Protein AF-A0A833L0D2-F1 (afdb_monomer)

pLDDT: mean 79.95, std 12.18, range [38.41, 93.5]

Foldseek 3Di:
DVVVVVVVVVVVVVVVVVVVVVVVVVVVVVVVVVVVVVVVVVVVVVVVVVVVVVVVVVVVVVVVCCCPPVVDDDDPDDDDPDPDPPPDD

Radius of gyration: 32.79 Å; Cα contacts (8 Å, |Δi|>4): 5; chains: 1; bounding box: 67×13×86 Å

Organism: NCBI:txid2575572

Secondary structure (DSSP, 8-state):
-HHHHHHHHHHHHHHHHHHHHHHHHHHHHHHHHHHHHHHHHHHHHHHHHHHHHHHHHHHHHHHHHHHHHH-PPPPS-------------

Solvent-accessible surface area (backbone atoms only — not comparable to full-atom values): 5273 Å² total; per-residue (Å²): 113,73,72,59,54,50,54,52,49,52,51,52,52,50,52,52,52,51,51,49,53,54,54,51,52,52,54,51,52,53,51,50,51,53,49,50,52,52,50,53,51,52,52,53,50,50,51,52,50,51,50,50,50,52,50,52,53,49,50,53,51,51,48,55,45,37,41,74,76,66,67,51,77,84,71,96,73,83,87,78,84,76,80,76,79,77,85,77,134

Mean predicted aligned error: 14.44 Å

Structure (mmCIF, N/CA/C/O backbone):
data_AF-A0A833L0D2-F1
#
_entry.id   AF-A0A833L0D2-F1
#
loop_
_atom_site.group_PDB
_atom_site.id
_atom_site.type_symbol
_atom_site.label_atom_id
_atom_site.label_alt_id
_atom_site.label_comp_id
_atom_site.label_asym_id
_atom_site.label_entity_id
_atom_site.label_seq_id
_atom_site.pdbx_PDB_ins_code
_atom_site.Cartn_x
_atom_site.Cartn_y
_atom_site.Cartn_z
_atom_site.occupancy
_atom_site.B_iso_or_equiv
_atom_site.auth_seq_id
_atom_site.auth_comp_id
_atom_site.auth_asym_id
_atom_site.auth_atom_id
_atom_site.pdbx_PDB_model_num
ATOM 1 N N . MET A 1 1 ? 32.607 4.531 -47.468 1.00 58.44 1 MET A N 1
ATOM 2 C CA . MET A 1 1 ? 32.832 4.979 -46.071 1.00 58.44 1 MET A CA 1
ATOM 3 C C . MET A 1 1 ? 31.615 5.677 -45.451 1.00 58.44 1 MET A C 1
ATOM 5 O O . MET A 1 1 ? 31.153 5.201 -44.426 1.00 58.44 1 MET A O 1
ATOM 9 N N . LYS A 1 2 ? 31.012 6.707 -46.076 1.00 61.75 2 LYS A N 1
ATOM 10 C CA . LYS A 1 2 ? 29.831 7.425 -45.526 1.00 61.75 2 LYS A CA 1
ATOM 11 C C . LYS A 1 2 ? 28.603 6.545 -45.199 1.00 61.75 2 LYS A C 1
ATOM 13 O O . LYS A 1 2 ? 27.947 6.777 -44.194 1.00 61.75 2 LYS A O 1
ATOM 18 N N . LYS A 1 3 ? 28.321 5.505 -46.000 1.00 67.56 3 LYS A N 1
ATOM 19 C CA . LYS A 1 3 ? 27.192 4.575 -45.766 1.00 67.56 3 LYS A CA 1
ATOM 20 C C . LYS A 1 3 ? 27.351 3.733 -44.487 1.00 67.56 3 LYS A C 1
ATOM 22 O O . LYS A 1 3 ? 26.376 3.504 -43.786 1.00 67.56 3 LYS A O 1
ATOM 27 N N . TYR A 1 4 ? 28.580 3.336 -44.149 1.00 76.88 4 TYR A N 1
ATOM 28 C CA . TYR A 1 4 ? 28.864 2.568 -42.930 1.00 76.88 4 TYR A CA 1
ATO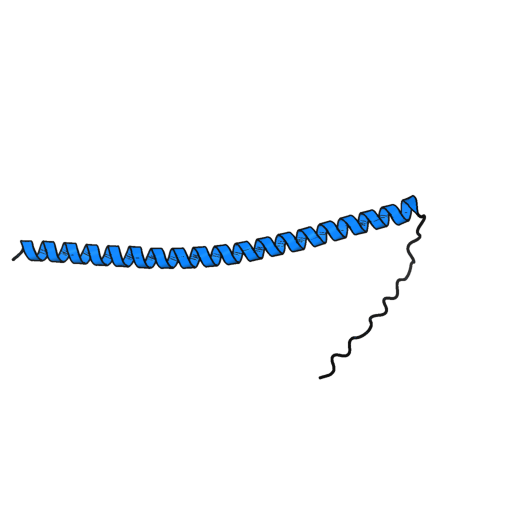M 29 C C . TYR A 1 4 ? 28.795 3.442 -41.672 1.00 76.88 4 TYR A C 1
ATOM 31 O O . TYR A 1 4 ? 28.300 2.989 -40.645 1.00 76.88 4 TYR A O 1
ATOM 39 N N . ALA A 1 5 ? 29.201 4.713 -41.775 1.00 79.69 5 ALA A N 1
ATOM 40 C CA . ALA A 1 5 ? 29.047 5.687 -40.693 1.00 79.69 5 ALA A CA 1
ATOM 41 C C . ALA A 1 5 ? 27.567 5.930 -40.343 1.00 79.69 5 ALA A C 1
ATOM 43 O O . ALA A 1 5 ? 27.221 6.045 -39.172 1.00 79.69 5 ALA A O 1
ATOM 44 N N . TRP A 1 6 ? 26.685 5.933 -41.348 1.00 85.62 6 TRP A N 1
ATOM 45 C CA . TRP A 1 6 ? 25.241 6.052 -41.140 1.00 85.62 6 TRP A CA 1
ATOM 46 C C . TRP A 1 6 ? 24.647 4.842 -40.407 1.00 85.62 6 TRP A C 1
ATOM 48 O O . TRP A 1 6 ? 23.896 5.010 -39.449 1.00 85.62 6 TRP A O 1
ATOM 58 N N . CYS A 1 7 ? 25.021 3.620 -40.803 1.00 84.69 7 CYS A N 1
ATOM 59 C CA . CYS A 1 7 ? 24.611 2.411 -40.081 1.00 84.69 7 CYS A CA 1
ATOM 60 C C . CYS A 1 7 ? 25.101 2.419 -38.628 1.00 84.69 7 CYS A C 1
ATOM 62 O O . CYS A 1 7 ? 24.338 2.079 -37.730 1.00 84.69 7 CYS A O 1
ATOM 64 N N . PHE A 1 8 ? 26.341 2.849 -38.387 1.00 87.56 8 PHE A N 1
ATOM 65 C CA . PHE A 1 8 ? 26.893 2.926 -37.035 1.00 87.56 8 PHE A CA 1
ATOM 66 C C . PHE A 1 8 ? 26.139 3.941 -36.163 1.00 87.56 8 PHE A C 1
ATOM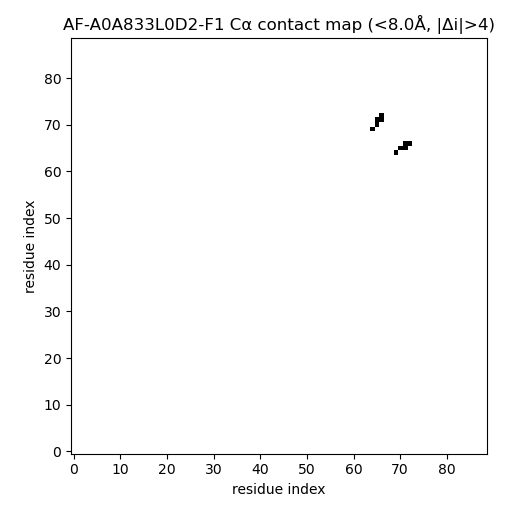 68 O O . PHE A 1 8 ? 25.809 3.652 -35.016 1.00 87.56 8 PHE A O 1
ATOM 75 N N . PHE A 1 9 ? 25.792 5.101 -36.729 1.00 89.88 9 PHE A N 1
ATOM 76 C CA . PHE A 1 9 ? 24.980 6.109 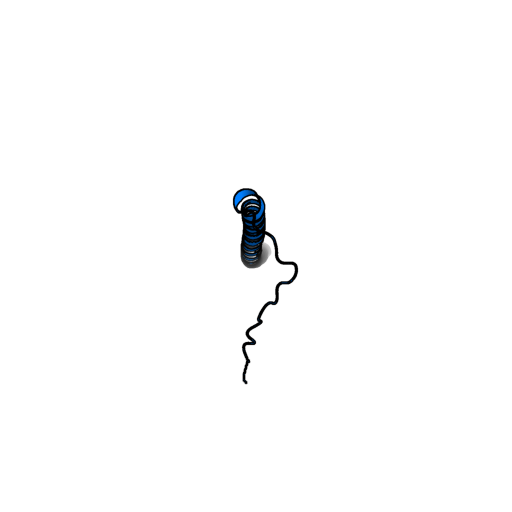-36.050 1.00 89.88 9 PHE A CA 1
ATOM 77 C C . PHE A 1 9 ? 23.587 5.576 -35.678 1.00 89.88 9 PHE A C 1
ATOM 79 O O . PHE A 1 9 ? 23.135 5.759 -34.550 1.00 89.88 9 PHE A O 1
ATOM 86 N N . LEU A 1 10 ? 22.936 4.848 -36.590 1.00 90.12 10 LEU A N 1
ATOM 87 C CA . LEU A 1 10 ? 21.637 4.212 -36.347 1.00 90.12 10 LEU A CA 1
ATOM 88 C C . LEU A 1 10 ? 21.680 3.208 -35.190 1.00 90.12 10 LEU A C 1
ATOM 90 O O . LEU A 1 10 ? 20.797 3.224 -34.336 1.00 90.12 10 LEU A O 1
ATOM 94 N N . VAL A 1 11 ? 22.720 2.371 -35.128 1.00 91.75 11 VAL A N 1
ATOM 95 C CA . VAL A 1 11 ? 22.907 1.405 -34.031 1.00 91.75 11 VAL A CA 1
ATOM 96 C C . VAL A 1 11 ? 23.118 2.119 -32.696 1.00 91.75 11 VAL A C 1
ATOM 98 O O . VAL A 1 11 ? 22.567 1.700 -31.680 1.00 91.75 11 VAL A O 1
ATOM 101 N N . LEU A 1 12 ? 23.862 3.226 -32.697 1.00 92.56 12 LEU A N 1
ATOM 102 C CA . LEU A 1 12 ? 24.135 4.003 -31.491 1.00 92.56 12 LEU A CA 1
ATOM 103 C C . LEU A 1 12 ? 22.864 4.663 -30.935 1.00 92.56 12 LEU A C 1
ATOM 105 O O . LEU A 1 12 ? 22.611 4.605 -29.732 1.00 92.56 12 LEU A O 1
ATOM 109 N N . VAL A 1 13 ? 22.015 5.211 -31.810 1.00 91.69 13 VAL A N 1
ATOM 110 C CA . VAL A 1 13 ? 20.695 5.736 -31.424 1.00 91.69 13 VAL A CA 1
ATOM 111 C C . VAL A 1 13 ? 19.803 4.620 -30.876 1.00 91.69 13 VAL A C 1
ATOM 113 O O . VAL A 1 13 ? 19.165 4.802 -29.839 1.00 91.69 13 VAL A O 1
ATOM 116 N N . LEU A 1 14 ? 19.795 3.445 -31.515 1.00 93.44 14 LEU A N 1
ATOM 117 C CA . LEU A 1 14 ? 19.013 2.298 -31.048 1.00 93.44 14 LEU A CA 1
ATOM 118 C C . LEU A 1 14 ? 19.444 1.842 -29.646 1.00 93.44 14 LEU A C 1
ATOM 120 O O . LEU A 1 14 ? 18.596 1.553 -28.802 1.00 93.44 14 LEU A O 1
ATOM 124 N N . ALA A 1 15 ? 20.753 1.815 -29.385 1.00 91.94 15 ALA A N 1
ATOM 125 C CA . ALA A 1 15 ? 21.305 1.442 -28.087 1.00 91.94 15 ALA A CA 1
ATOM 126 C C . ALA A 1 15 ? 20.897 2.431 -26.983 1.00 91.94 15 ALA A C 1
ATOM 128 O O . ALA A 1 15 ? 20.499 2.008 -25.897 1.00 91.94 15 ALA A O 1
ATOM 129 N N . LEU A 1 16 ? 20.926 3.738 -27.268 1.00 91.44 16 LEU A N 1
ATOM 130 C CA . LEU A 1 16 ? 20.479 4.770 -26.327 1.00 91.44 16 LEU A CA 1
ATOM 131 C C . LEU A 1 16 ? 18.983 4.654 -26.016 1.00 91.44 16 LEU A C 1
ATOM 133 O O . LEU A 1 16 ? 18.589 4.715 -24.851 1.00 91.44 16 LEU A O 1
ATOM 137 N N . VAL A 1 17 ? 18.151 4.431 -27.037 1.00 93.50 17 VAL A N 1
ATOM 138 C CA . VAL A 1 17 ? 16.705 4.224 -26.859 1.00 93.50 17 VAL A CA 1
ATOM 139 C C . VAL A 1 17 ? 16.436 2.969 -26.029 1.00 93.50 17 VAL A C 1
ATOM 141 O O . VAL A 1 17 ? 15.633 3.006 -25.096 1.00 93.50 17 VAL A O 1
ATOM 144 N N . HIS A 1 18 ? 17.143 1.874 -26.309 1.00 92.62 18 HIS A N 1
ATOM 145 C CA . HIS A 1 18 ? 17.018 0.642 -25.536 1.00 92.62 18 HIS A CA 1
ATOM 146 C C . HIS A 1 18 ? 17.392 0.860 -24.062 1.00 92.62 18 HIS A C 1
ATOM 148 O O . HIS A 1 18 ? 16.667 0.428 -23.165 1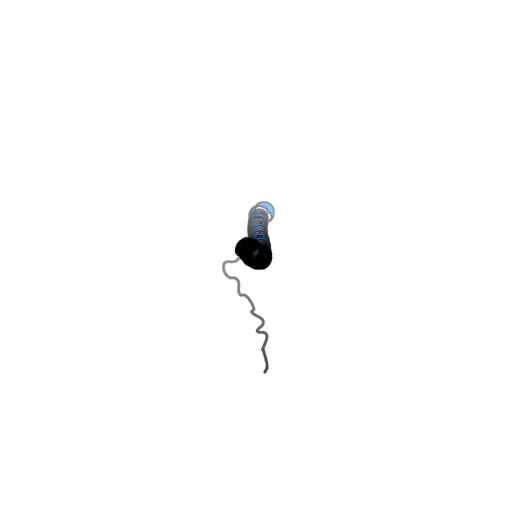.00 92.62 18 HIS A O 1
ATOM 154 N N . LEU A 1 19 ? 18.496 1.563 -23.791 1.00 91.31 19 LEU A N 1
ATOM 155 C CA . LEU A 1 19 ? 18.926 1.883 -22.429 1.00 91.31 19 LEU A CA 1
ATOM 156 C C . LEU A 1 19 ? 17.877 2.728 -21.689 1.00 91.31 19 LEU A C 1
ATOM 158 O O . LEU A 1 19 ? 17.562 2.452 -20.528 1.00 91.31 19 LEU A O 1
ATOM 162 N N . PHE A 1 20 ? 17.306 3.724 -22.370 1.00 91.88 20 PHE A N 1
ATOM 163 C CA . PHE A 1 20 ? 16.263 4.581 -21.815 1.00 91.88 20 PHE A CA 1
ATOM 164 C C . PHE A 1 20 ? 15.019 3.772 -21.428 1.00 91.88 20 PHE A C 1
ATOM 166 O O . PHE A 1 20 ? 14.573 3.843 -20.284 1.00 91.88 20 PHE A O 1
ATOM 173 N N . ILE A 1 21 ? 14.517 2.925 -22.333 1.00 89.19 21 ILE A N 1
ATOM 174 C CA . ILE A 1 21 ? 13.335 2.083 -22.090 1.00 89.19 21 ILE A CA 1
ATOM 175 C C . ILE A 1 21 ? 13.561 1.141 -20.902 1.00 89.19 21 ILE A C 1
ATOM 177 O O . ILE A 1 21 ? 12.701 1.034 -20.024 1.00 89.19 21 ILE A O 1
ATOM 181 N N . VAL A 1 22 ? 14.720 0.477 -20.838 1.00 88.12 22 VAL A N 1
ATOM 182 C CA . VAL A 1 22 ? 15.042 -0.442 -19.736 1.00 88.12 22 VAL A CA 1
ATOM 183 C C . VAL A 1 22 ? 15.062 0.304 -18.406 1.00 88.12 22 VAL A C 1
ATOM 185 O O . VAL A 1 22 ? 14.409 -0.129 -17.454 1.00 88.12 22 VAL A O 1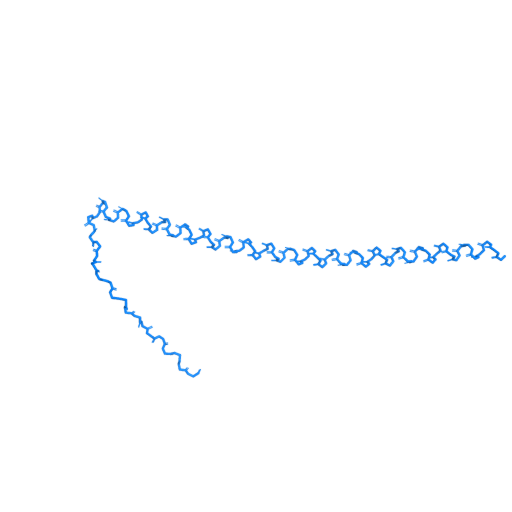
ATOM 188 N N . THR A 1 23 ? 15.737 1.451 -18.357 1.00 87.50 23 THR A N 1
ATOM 189 C CA . THR A 1 23 ? 15.862 2.264 -17.140 1.00 87.50 23 THR A CA 1
ATOM 190 C C . THR A 1 23 ? 14.499 2.771 -16.665 1.00 87.50 23 THR A C 1
ATOM 192 O O . THR A 1 23 ? 14.160 2.631 -15.487 1.00 87.50 23 THR A O 1
ATOM 195 N N . SER A 1 24 ? 13.660 3.271 -17.578 1.00 85.44 24 SER A N 1
ATOM 196 C CA . SER A 1 24 ? 12.289 3.682 -17.258 1.00 85.44 24 SER A CA 1
ATOM 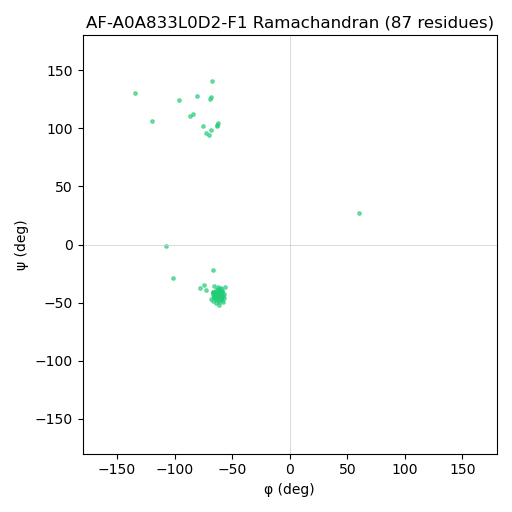197 C C . SER A 1 24 ? 11.439 2.514 -16.759 1.00 85.44 24 SER A C 1
ATOM 199 O O . SER A 1 24 ? 10.701 2.671 -15.786 1.00 85.44 24 SER A O 1
ATOM 201 N N . SER A 1 25 ? 11.564 1.328 -17.367 1.00 83.44 25 SER A N 1
ATOM 202 C CA . SER A 1 25 ? 10.814 0.138 -16.945 1.00 83.44 25 SER A CA 1
ATOM 203 C C . SER A 1 25 ? 11.154 -0.281 -15.511 1.00 83.44 25 SER A C 1
ATOM 205 O O . SER A 1 25 ? 10.269 -0.669 -14.747 1.00 83.44 25 SER A O 1
ATOM 207 N N . VAL A 1 26 ? 12.426 -0.163 -15.122 1.00 83.50 26 VAL A N 1
ATOM 208 C CA . VAL A 1 26 ? 12.893 -0.473 -13.769 1.00 83.50 26 VAL A CA 1
ATOM 209 C C . VAL A 1 26 ? 12.337 0.551 -12.782 1.00 83.50 26 VAL A C 1
ATOM 211 O O . VAL A 1 26 ? 11.743 0.160 -11.777 1.00 83.50 26 VAL A O 1
ATOM 214 N N . GLY A 1 27 ? 12.421 1.848 -13.097 1.00 83.00 27 GLY A N 1
ATOM 215 C CA . GLY A 1 27 ? 11.832 2.909 -12.272 1.00 83.00 27 GLY A CA 1
ATOM 216 C C . GLY A 1 27 ? 10.322 2.737 -12.063 1.00 83.00 27 GLY A C 1
ATOM 217 O O . GLY A 1 27 ? 9.827 2.848 -10.941 1.00 83.00 27 GLY A O 1
ATOM 218 N N . LEU A 1 28 ? 9.591 2.375 -13.121 1.00 79.81 28 LEU A N 1
ATOM 219 C CA . LEU A 1 28 ? 8.157 2.072 -13.061 1.00 79.81 28 LEU A CA 1
ATOM 220 C C . LEU A 1 28 ? 7.849 0.885 -12.139 1.00 79.81 28 LEU A C 1
ATOM 222 O O . LEU A 1 28 ? 6.914 0.965 -11.343 1.00 79.81 28 LEU A O 1
ATOM 226 N N . LYS A 1 29 ? 8.649 -0.188 -12.184 1.00 83.69 29 LYS A N 1
ATOM 227 C CA . LYS A 1 29 ? 8.488 -1.348 -11.288 1.00 83.69 29 LYS A CA 1
ATOM 228 C C . LYS A 1 29 ? 8.698 -0.975 -9.821 1.00 83.69 29 LYS A C 1
ATOM 230 O O . LYS A 1 29 ? 7.888 -1.367 -8.979 1.00 83.69 29 LYS A O 1
ATOM 235 N N . TYR A 1 30 ? 9.735 -0.194 -9.511 1.00 84.38 30 TYR A N 1
ATOM 236 C CA . TYR A 1 30 ? 9.977 0.280 -8.144 1.00 84.38 30 TYR A CA 1
ATOM 237 C C . TYR A 1 30 ? 8.848 1.184 -7.647 1.00 84.38 30 TYR A C 1
ATOM 239 O O . TYR A 1 30 ? 8.353 0.994 -6.535 1.00 84.38 30 TYR A O 1
ATOM 247 N N . ASN A 1 31 ? 8.382 2.114 -8.483 1.00 83.75 31 ASN A N 1
ATOM 248 C CA . ASN A 1 31 ? 7.267 2.993 -8.139 1.00 83.75 31 ASN A CA 1
ATOM 249 C C . ASN A 1 31 ? 5.974 2.208 -7.904 1.00 83.75 31 ASN A C 1
ATOM 251 O O . ASN A 1 31 ? 5.290 2.459 -6.914 1.00 83.75 31 ASN A O 1
ATOM 255 N N . ALA A 1 32 ? 5.673 1.217 -8.745 1.00 82.12 32 ALA A N 1
ATOM 256 C CA . ALA A 1 32 ? 4.512 0.349 -8.573 1.00 82.12 32 ALA A CA 1
ATOM 257 C C . ALA A 1 32 ? 4.586 -0.467 -7.272 1.00 82.12 32 ALA A C 1
ATOM 259 O O . ALA A 1 32 ? 3.596 -0.561 -6.544 1.00 82.12 32 ALA A O 1
ATOM 260 N N . ALA A 1 33 ? 5.758 -1.015 -6.934 1.00 85.75 33 ALA A N 1
ATOM 261 C CA . ALA A 1 33 ? 5.960 -1.740 -5.682 1.00 85.75 33 ALA A CA 1
ATOM 262 C C . ALA A 1 33 ? 5.784 -0.825 -4.457 1.00 85.75 33 ALA A C 1
ATOM 264 O O . ALA A 1 33 ? 5.064 -1.176 -3.521 1.00 85.75 33 ALA A O 1
ATOM 265 N N . SER A 1 34 ? 6.371 0.375 -4.487 1.00 88.75 34 SER A N 1
ATOM 266 C CA . SER A 1 34 ? 6.201 1.389 -3.436 1.00 88.75 34 SER A CA 1
ATOM 267 C C . SER A 1 34 ? 4.728 1.774 -3.265 1.00 88.75 34 SER A C 1
ATOM 269 O O . SER A 1 34 ? 4.223 1.836 -2.140 1.00 88.75 34 SER A O 1
ATOM 271 N N . LEU A 1 35 ? 4.012 1.959 -4.377 1.00 88.81 35 LEU A N 1
ATOM 272 C CA . LEU A 1 35 ? 2.603 2.328 -4.370 1.00 88.81 35 LEU A CA 1
ATOM 273 C C . LEU A 1 35 ? 1.733 1.203 -3.800 1.00 88.81 35 LEU A C 1
ATOM 275 O O . LEU A 1 35 ? 0.856 1.468 -2.981 1.00 88.81 35 LEU A O 1
ATOM 279 N N . LYS A 1 36 ? 2.031 -0.056 -4.144 1.00 89.00 36 LYS A N 1
ATOM 280 C CA . LYS A 1 36 ? 1.368 -1.238 -3.575 1.00 89.00 36 LYS A CA 1
ATOM 281 C C . LYS A 1 36 ? 1.572 -1.331 -2.061 1.00 89.00 36 LYS A C 1
ATOM 283 O O . LYS A 1 36 ? 0.622 -1.616 -1.335 1.00 89.00 36 LYS A O 1
ATOM 288 N N . ILE A 1 37 ? 2.784 -1.054 -1.574 1.00 90.50 37 ILE A N 1
ATOM 289 C CA . ILE A 1 37 ? 3.082 -1.032 -0.133 1.00 90.50 37 ILE A CA 1
ATOM 290 C C . ILE A 1 37 ? 2.286 0.076 0.563 1.00 90.50 37 ILE A C 1
ATOM 292 O O . ILE A 1 37 ? 1.656 -0.177 1.591 1.00 90.50 37 ILE A O 1
ATOM 296 N N . LYS A 1 38 ? 2.281 1.295 0.007 1.00 91.06 38 LYS A N 1
ATOM 297 C CA . LYS A 1 38 ? 1.503 2.418 0.557 1.00 91.06 38 LYS A CA 1
ATOM 298 C C . LYS A 1 38 ? 0.013 2.090 0.599 1.00 91.06 38 LYS A C 1
ATOM 300 O O . LYS A 1 38 ? -0.609 2.263 1.641 1.00 91.06 38 LYS A O 1
ATOM 305 N N . TYR A 1 39 ? -0.531 1.545 -0.485 1.00 91.69 39 TYR A N 1
ATOM 306 C CA . TYR A 1 39 ? -1.924 1.112 -0.544 1.00 91.69 39 TYR A CA 1
ATOM 307 C C . TYR A 1 39 ? -2.255 0.080 0.543 1.00 91.69 39 TYR A C 1
ATOM 309 O O . TYR A 1 39 ? -3.240 0.239 1.258 1.00 91.69 39 TYR A O 1
ATOM 317 N N . GLY A 1 40 ? -1.403 -0.935 0.729 1.00 90.12 40 GLY A N 1
ATOM 318 C CA . GLY A 1 40 ? -1.590 -1.937 1.781 1.00 90.12 40 GLY A CA 1
ATOM 319 C C . GLY A 1 40 ? -1.623 -1.334 3.189 1.00 90.12 40 GLY A C 1
ATOM 320 O O . GLY A 1 40 ? -2.465 -1.721 3.999 1.00 90.12 40 GLY A O 1
ATOM 321 N N . LYS A 1 41 ? -0.762 -0.345 3.467 1.00 91.94 41 LYS A N 1
ATOM 322 C CA . LYS A 1 41 ? -0.767 0.385 4.745 1.00 91.94 41 LYS A CA 1
ATOM 323 C C . LYS A 1 41 ? -2.066 1.165 4.952 1.00 91.94 41 LYS A C 1
ATOM 325 O O . LYS A 1 41 ? -2.702 0.984 5.986 1.00 91.94 41 LYS A O 1
ATOM 330 N N . LEU A 1 42 ? -2.490 1.957 3.961 1.00 91.69 42 LEU A N 1
ATOM 331 C CA . LEU A 1 42 ? -3.744 2.716 4.044 1.00 91.69 42 LEU A CA 1
ATOM 332 C C . LEU A 1 42 ? -4.959 1.796 4.213 1.00 91.69 42 LEU A C 1
ATOM 334 O O . LEU A 1 42 ? -5.857 2.093 4.996 1.00 91.69 42 LEU A O 1
ATOM 338 N N . TYR A 1 43 ? -4.988 0.664 3.510 1.00 91.06 43 TYR A N 1
ATOM 339 C CA . TYR A 1 43 ? -6.071 -0.308 3.633 1.00 91.06 43 TYR A CA 1
ATOM 340 C C . TYR A 1 43 ? -6.143 -0.911 5.044 1.00 91.06 43 TYR A C 1
ATOM 342 O O . TYR A 1 43 ? -7.221 -0.992 5.635 1.00 91.06 43 TYR A O 1
ATOM 350 N N . ALA A 1 44 ? -4.998 -1.302 5.612 1.00 90.44 44 ALA A N 1
ATOM 351 C CA . ALA A 1 44 ? -4.934 -1.825 6.974 1.00 90.44 44 ALA A CA 1
ATOM 352 C C . ALA A 1 44 ? -5.364 -0.775 8.011 1.00 90.44 44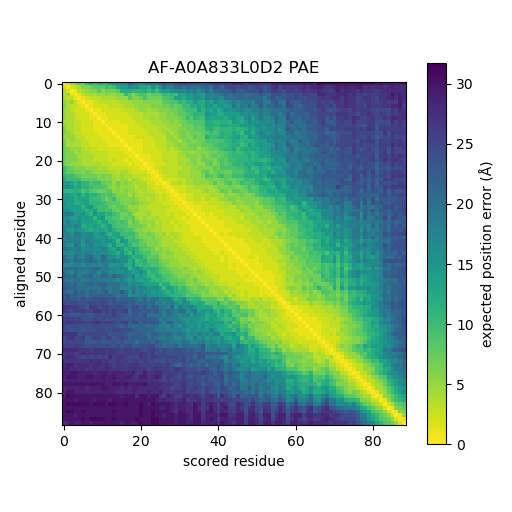 ALA A C 1
ATOM 354 O O . ALA A 1 44 ? -6.113 -1.089 8.937 1.00 90.44 44 ALA A O 1
ATOM 355 N N . GLU A 1 45 ? -4.936 0.475 7.836 1.00 90.44 45 GLU A N 1
ATOM 356 C CA . GLU A 1 45 ? -5.307 1.590 8.705 1.00 90.44 45 GLU A CA 1
ATOM 357 C C . GLU A 1 45 ? -6.806 1.900 8.632 1.00 90.44 45 GLU A C 1
ATOM 359 O O . GLU A 1 45 ? -7.467 1.984 9.667 1.00 90.44 45 GLU A O 1
ATOM 364 N N . SER A 1 46 ? -7.375 1.949 7.425 1.00 88.12 46 SER A N 1
ATOM 365 C CA . SER A 1 46 ? -8.819 2.098 7.218 1.00 88.12 46 SER A CA 1
ATOM 366 C C . SER A 1 46 ? -9.604 0.970 7.890 1.00 88.12 46 SER A C 1
ATOM 368 O O . SER A 1 46 ? -10.576 1.222 8.602 1.00 88.12 46 SER A O 1
ATOM 370 N N . ARG A 1 47 ? -9.154 -0.283 7.751 1.00 83.56 47 ARG A N 1
ATOM 371 C CA . ARG A 1 47 ? -9.795 -1.432 8.402 1.00 83.56 47 ARG A CA 1
ATOM 372 C C . ARG A 1 47 ? -9.727 -1.344 9.926 1.00 83.56 47 ARG A C 1
ATOM 374 O O . ARG A 1 47 ? -10.713 -1.646 10.596 1.00 83.56 47 ARG A O 1
ATOM 381 N N . ARG A 1 48 ? -8.589 -0.912 10.475 1.00 89.25 48 ARG A N 1
ATOM 382 C CA . ARG A 1 48 ? -8.417 -0.685 11.915 1.00 89.25 48 ARG A CA 1
ATOM 383 C C . ARG A 1 48 ? -9.355 0.416 12.413 1.00 89.25 48 ARG A C 1
ATOM 385 O O . ARG A 1 48 ? -9.994 0.237 13.446 1.00 89.25 48 ARG A O 1
ATOM 392 N N . LEU A 1 49 ? -9.471 1.519 11.677 1.00 88.50 49 LEU A N 1
ATOM 393 C CA . LEU A 1 49 ? -10.369 2.619 12.022 1.00 88.50 49 LEU A CA 1
ATOM 394 C C . LEU A 1 49 ? -11.837 2.179 11.983 1.00 88.50 49 LEU A C 1
ATOM 396 O O . LEU A 1 49 ? -12.560 2.404 12.948 1.00 88.50 49 LEU A O 1
ATOM 400 N N . ASN A 1 50 ? -12.247 1.463 10.934 1.00 80.44 50 ASN A N 1
ATOM 401 C CA . ASN A 1 50 ? -13.595 0.902 10.826 1.00 80.44 50 ASN A CA 1
ATOM 402 C C . ASN A 1 50 ? -13.913 -0.051 11.983 1.00 80.44 50 ASN A C 1
ATOM 404 O O . ASN A 1 50 ? -15.010 -0.007 12.529 1.00 80.44 50 ASN A O 1
ATOM 408 N N . TYR A 1 51 ? -12.949 -0.874 12.405 1.00 84.69 51 TYR A N 1
ATOM 409 C CA . TYR A 1 51 ? -13.113 -1.716 13.589 1.00 84.69 51 TYR A CA 1
ATOM 410 C C . TYR A 1 51 ? -13.329 -0.887 14.863 1.00 84.69 51 TYR A C 1
ATOM 412 O O . TYR A 1 51 ? -14.209 -1.210 15.657 1.00 84.69 51 TYR A O 1
ATOM 420 N N . PHE A 1 52 ? -12.565 0.191 15.067 1.00 83.12 52 PHE A N 1
ATOM 421 C CA . PHE A 1 52 ? -12.759 1.065 16.226 1.00 83.12 52 PHE A CA 1
ATOM 422 C C . PHE A 1 52 ? -14.106 1.783 16.207 1.00 83.12 52 PHE A C 1
ATOM 424 O O . PHE A 1 52 ? -14.751 1.867 17.252 1.00 83.12 52 PHE A O 1
ATOM 431 N N . VAL A 1 53 ? -14.543 2.261 15.042 1.00 85.50 53 VAL A N 1
ATOM 432 C CA . VAL A 1 53 ? -15.867 2.872 14.872 1.00 85.50 53 VAL A CA 1
ATOM 433 C C . VAL A 1 53 ? -16.955 1.855 15.197 1.00 85.50 53 VAL A C 1
ATOM 435 O O . VAL A 1 53 ? -17.762 2.113 16.084 1.00 85.50 53 VAL A O 1
ATOM 438 N N . ALA A 1 54 ? -16.907 0.663 14.597 1.00 76.00 54 ALA A N 1
ATOM 439 C CA . ALA A 1 54 ? -17.868 -0.402 14.873 1.00 76.00 54 ALA A CA 1
ATOM 440 C C . ALA A 1 54 ? -17.869 -0.809 16.356 1.00 76.00 54 ALA A C 1
ATOM 442 O O . ALA A 1 54 ? -18.928 -1.003 16.946 1.00 76.00 54 ALA A O 1
ATOM 443 N N . LYS A 1 55 ? -16.696 -0.893 16.999 1.00 82.19 55 LYS A N 1
ATOM 444 C CA . LYS A 1 55 ? -16.588 -1.169 18.439 1.00 82.19 55 LYS A CA 1
ATOM 445 C C . LYS A 1 55 ? -17.249 -0.068 19.269 1.00 82.19 55 LYS A C 1
ATOM 447 O O . LYS A 1 55 ? -17.965 -0.382 20.214 1.00 82.19 55 LYS A O 1
ATOM 452 N N . LYS A 1 56 ? -17.022 1.203 18.927 1.00 83.81 56 LYS A N 1
ATOM 453 C CA . LYS A 1 56 ? -17.612 2.357 19.619 1.00 83.81 56 LYS A CA 1
ATOM 454 C C . LYS A 1 56 ? -19.130 2.404 19.445 1.00 83.81 56 LYS A C 1
ATOM 456 O O . LYS A 1 56 ? -19.839 2.598 20.426 1.00 83.81 56 LYS A O 1
ATOM 461 N N . GLU A 1 57 ? -19.626 2.188 18.231 1.00 80.00 57 GLU A N 1
ATOM 462 C CA . GLU A 1 57 ? -21.064 2.110 17.955 1.00 80.00 57 GLU A CA 1
ATOM 463 C C . GLU A 1 57 ? -21.715 0.954 18.711 1.00 80.00 57 GLU A C 1
ATOM 465 O O . GLU A 1 57 ? -22.763 1.128 19.329 1.00 80.00 57 GLU A O 1
ATOM 470 N N . ASN A 1 58 ? -21.072 -0.215 18.729 1.00 79.12 58 ASN A N 1
ATOM 471 C CA . ASN A 1 58 ? -21.594 -1.372 19.443 1.00 79.12 58 ASN A CA 1
ATOM 472 C C . ASN A 1 58 ? -21.601 -1.141 20.963 1.00 79.12 58 ASN A C 1
ATOM 474 O O . ASN A 1 58 ? -22.592 -1.449 21.615 1.00 79.12 58 ASN A O 1
ATOM 478 N N . LEU A 1 59 ? -20.550 -0.528 21.523 1.00 78.25 59 LEU A N 1
ATOM 479 C CA . LEU A 1 59 ? -20.515 -0.098 22.928 1.00 78.25 59 LEU A CA 1
ATOM 480 C C . LEU A 1 59 ? -21.648 0.880 23.247 1.00 78.25 59 LEU A C 1
ATOM 482 O O . LEU A 1 59 ? -22.376 0.665 24.205 1.00 78.25 59 LEU A O 1
ATOM 486 N N . SER A 1 60 ? -21.848 1.902 22.411 1.00 77.38 60 SER A N 1
ATOM 487 C CA . SER A 1 60 ? -22.940 2.866 22.582 1.00 77.38 60 SER A CA 1
ATOM 488 C C . SER A 1 60 ? -24.314 2.190 22.534 1.00 77.38 60 SER A C 1
ATOM 490 O O . SER A 1 60 ? -25.204 2.515 23.321 1.00 77.38 60 SER A O 1
ATOM 492 N N . ARG A 1 61 ? -24.482 1.197 21.654 1.00 78.38 61 ARG A N 1
ATOM 493 C CA . ARG A 1 61 ? -25.712 0.409 21.565 1.00 78.38 61 ARG A CA 1
ATOM 494 C C . ARG A 1 61 ? -25.929 -0.449 22.811 1.00 78.38 61 ARG A C 1
ATOM 496 O O . ARG A 1 61 ? -27.049 -0.484 23.318 1.00 78.38 61 ARG A O 1
ATOM 503 N N . ILE A 1 62 ? -24.882 -1.106 23.309 1.00 79.50 62 ILE A N 1
ATOM 504 C CA . ILE A 1 62 ? -24.917 -1.884 24.556 1.00 79.50 62 ILE A CA 1
ATOM 505 C C . ILE A 1 62 ? -25.306 -0.980 25.728 1.00 79.50 62 ILE A C 1
ATOM 507 O O . ILE A 1 62 ? -26.217 -1.340 26.467 1.00 79.50 62 ILE A O 1
ATOM 511 N N . ASP A 1 63 ? -24.710 0.207 25.836 1.00 77.62 63 ASP A N 1
ATOM 512 C CA . ASP A 1 63 ? -25.033 1.195 26.870 1.00 77.62 63 ASP A CA 1
ATOM 513 C C . ASP A 1 63 ? -26.505 1.603 26.827 1.00 77.62 63 ASP A C 1
ATOM 515 O O . ASP A 1 63 ? -27.218 1.526 27.827 1.00 77.62 63 ASP A O 1
ATOM 519 N N . SER A 1 64 ? -27.001 1.953 25.636 1.00 79.38 64 SER A N 1
ATOM 520 C CA . SER A 1 64 ? -28.406 2.333 25.464 1.00 79.38 64 SER A CA 1
ATOM 521 C C . SER A 1 64 ? -29.361 1.204 25.864 1.00 79.38 64 SER A C 1
ATOM 523 O O . SER A 1 64 ? -30.407 1.450 26.465 1.00 79.38 64 SER A O 1
ATOM 525 N N . MET A 1 65 ? -28.999 -0.050 25.575 1.00 78.69 65 MET A N 1
ATOM 526 C CA . MET A 1 65 ? -29.787 -1.220 25.951 1.00 78.69 65 MET A CA 1
ATOM 527 C C . MET A 1 65 ? -29.710 -1.506 27.450 1.00 78.69 65 MET A C 1
ATOM 529 O O . MET A 1 65 ? -30.724 -1.868 28.037 1.00 78.69 65 MET A O 1
ATOM 533 N N . ALA A 1 66 ? -28.544 -1.341 28.071 1.00 79.62 66 ALA A N 1
ATOM 534 C CA . ALA A 1 66 ? -28.366 -1.523 29.505 1.00 79.62 66 ALA A CA 1
ATOM 535 C C . ALA A 1 66 ? -29.210 -0.515 30.297 1.00 79.62 66 ALA A C 1
ATOM 537 O O . ALA A 1 66 ? -29.959 -0.902 31.194 1.00 79.62 66 ALA A O 1
ATOM 538 N N . VAL A 1 67 ? -29.190 0.757 29.901 1.00 82.19 67 VAL A N 1
ATOM 539 C CA . VAL A 1 67 ? -30.011 1.793 30.542 1.00 82.19 67 VAL A CA 1
ATOM 540 C C . VAL A 1 67 ? -31.505 1.545 30.292 1.00 82.19 67 VAL A C 1
ATOM 542 O O . VAL A 1 67 ? -32.290 1.527 31.235 1.00 82.19 67 VAL A O 1
ATOM 545 N N . SER A 1 68 ? -31.912 1.299 29.039 1.00 83.19 68 SER A N 1
ATOM 546 C CA . SER A 1 68 ? -33.340 1.214 28.676 1.00 83.19 68 SER A CA 1
ATOM 547 C C . SER A 1 68 ? -34.028 -0.100 29.054 1.00 83.19 68 SER A C 1
ATOM 549 O O . SER A 1 68 ? -35.198 -0.079 29.428 1.00 83.19 68 SER A O 1
ATOM 551 N N . LYS A 1 69 ? -33.346 -1.247 28.936 1.00 81.12 69 LYS A N 1
ATOM 552 C CA . LYS A 1 69 ? -33.947 -2.572 29.178 1.00 81.12 69 LYS A CA 1
ATOM 553 C C . LYS A 1 69 ? -33.604 -3.162 30.536 1.00 81.12 69 LYS A C 1
ATOM 555 O O . LYS A 1 69 ? -34.386 -3.959 31.042 1.00 81.12 69 LYS A O 1
ATOM 560 N N . LEU A 1 70 ? -32.443 -2.824 31.093 1.00 79.00 70 LEU A N 1
ATOM 561 C CA . LEU A 1 70 ? -31.969 -3.390 32.359 1.00 79.00 70 LEU A CA 1
ATOM 562 C C . LEU A 1 70 ? -32.047 -2.388 33.517 1.00 79.00 70 LEU A C 1
ATOM 564 O O . LEU A 1 70 ? -31.715 -2.752 34.640 1.00 79.00 70 LEU A O 1
ATOM 568 N N . GLY A 1 71 ? -32.486 -1.147 33.262 1.00 79.81 71 GLY A N 1
ATOM 569 C CA . GLY A 1 71 ? -32.583 -0.104 34.287 1.00 79.81 71 GLY A CA 1
ATOM 570 C C . GLY A 1 71 ? -31.235 0.212 34.934 1.00 79.81 71 GLY A C 1
ATOM 571 O O . GLY A 1 71 ? -31.183 0.589 36.102 1.00 79.81 71 GLY A O 1
ATOM 572 N N . MET A 1 72 ? -30.137 -0.010 34.205 1.00 77.50 72 MET A N 1
ATOM 573 C CA . MET A 1 72 ? -28.790 0.135 34.741 1.00 77.50 72 MET A CA 1
ATOM 574 C C . MET A 1 72 ? -28.498 1.619 35.001 1.00 77.50 72 MET A C 1
ATOM 576 O O . MET A 1 72 ? -28.628 2.447 34.099 1.00 77.50 72 MET A O 1
ATOM 580 N N . VAL A 1 73 ? -28.103 1.957 36.231 1.00 75.00 73 VAL A N 1
ATOM 581 C CA . VAL A 1 73 ? -27.703 3.316 36.623 1.00 75.00 73 VAL A CA 1
ATOM 582 C C . VAL A 1 73 ? -26.185 3.413 36.549 1.00 75.00 73 VAL A C 1
ATOM 584 O O . VAL A 1 73 ? -25.478 2.619 37.171 1.00 75.00 73 VAL A O 1
ATOM 587 N N . TYR A 1 74 ? -25.685 4.378 35.776 1.00 67.69 74 TYR A N 1
ATOM 588 C CA . TYR A 1 74 ? -24.251 4.619 35.663 1.00 67.69 74 TYR A CA 1
ATOM 589 C C . TYR A 1 74 ? -23.710 5.173 36.991 1.00 67.69 74 TYR A C 1
ATOM 591 O O . TYR A 1 74 ? -24.255 6.156 37.496 1.00 67.69 74 TYR A O 1
ATOM 599 N N . PRO A 1 75 ? -22.662 4.572 37.577 1.00 71.81 75 PRO A N 1
ATOM 600 C CA . PRO A 1 75 ? -22.078 5.074 38.814 1.00 71.81 75 PRO A CA 1
ATOM 601 C C . PRO A 1 75 ? -21.392 6.428 38.582 1.00 71.81 75 PRO A C 1
ATOM 603 O O . PRO A 1 75 ? -20.716 6.624 37.574 1.00 71.81 75 PRO A O 1
ATOM 606 N N . GLU A 1 76 ? -21.518 7.352 39.540 1.00 71.62 76 GLU A N 1
ATOM 607 C CA . GLU A 1 76 ? -20.912 8.695 39.456 1.00 71.62 76 GLU A CA 1
ATOM 608 C C . GLU A 1 76 ? -19.376 8.679 39.501 1.00 71.62 76 GLU A C 1
ATOM 610 O O . GLU A 1 76 ? -18.727 9.626 39.055 1.00 71.62 76 GLU A O 1
ATOM 615 N N . LYS A 1 77 ? -18.775 7.610 40.038 1.00 64.25 77 LYS A N 1
ATOM 616 C CA . LYS A 1 77 ? -17.323 7.433 40.126 1.00 64.25 77 LYS A CA 1
ATOM 617 C C . LYS A 1 77 ? -16.926 6.029 39.696 1.00 64.25 77 LYS A C 1
ATOM 619 O O . LYS A 1 77 ? -17.479 5.045 40.182 1.00 64.25 77 LYS A O 1
ATOM 624 N N . ILE A 1 78 ? -15.941 5.955 38.806 1.00 67.75 78 ILE A N 1
ATOM 625 C CA . ILE A 1 78 ? -15.312 4.710 38.368 1.00 67.75 78 ILE A CA 1
ATOM 626 C C . ILE A 1 78 ? -13.830 4.808 38.729 1.00 67.75 78 ILE A C 1
ATOM 628 O O . ILE A 1 78 ? -13.089 5.543 38.078 1.00 67.75 78 ILE A O 1
ATOM 632 N N . ASP A 1 79 ? -13.408 4.079 39.763 1.00 68.88 79 ASP A N 1
ATOM 633 C CA . ASP A 1 79 ? -11.992 3.931 40.098 1.00 68.88 79 ASP A CA 1
ATOM 634 C C . ASP A 1 79 ? -11.401 2.770 39.297 1.00 68.88 79 ASP A C 1
ATOM 636 O O . ASP A 1 79 ? -11.722 1.598 39.508 1.00 68.88 79 ASP A O 1
ATOM 640 N N . TYR A 1 80 ? -10.530 3.103 38.346 1.00 57.72 80 TYR A N 1
ATOM 641 C CA . TYR A 1 80 ? -9.797 2.113 37.570 1.00 57.72 80 TYR A CA 1
ATOM 642 C C . TYR A 1 80 ? -8.553 1.688 38.347 1.00 57.72 80 TYR A C 1
ATOM 644 O O . TYR A 1 80 ? -7.610 2.463 38.508 1.00 57.72 80 TYR A O 1
ATOM 652 N N . ILE A 1 81 ? -8.527 0.436 38.802 1.00 72.50 81 ILE A N 1
ATOM 653 C CA . ILE A 1 81 ? -7.318 -0.162 39.372 1.00 72.50 81 ILE A CA 1
ATOM 654 C C . ILE A 1 81 ? -6.355 -0.439 38.213 1.00 72.50 81 ILE A C 1
ATOM 656 O O . ILE A 1 81 ? -6.463 -1.450 37.519 1.00 72.50 81 ILE A O 1
ATOM 660 N N . VAL A 1 82 ? -5.420 0.481 37.976 1.00 63.25 82 VAL A N 1
ATOM 661 C CA . VAL A 1 82 ? -4.313 0.257 37.043 1.00 63.25 82 VAL A CA 1
ATOM 662 C C . VAL A 1 82 ? -3.320 -0.670 37.735 1.00 63.25 82 VAL A C 1
ATOM 664 O O . VAL A 1 82 ? -2.560 -0.252 38.607 1.00 63.25 82 VAL A O 1
ATOM 667 N N . ILE A 1 83 ? -3.343 -1.951 37.368 1.00 65.19 83 ILE A N 1
ATOM 668 C CA . ILE A 1 83 ? -2.309 -2.903 37.777 1.00 65.19 83 ILE A CA 1
ATOM 669 C C . ILE A 1 83 ? -1.033 -2.480 37.049 1.00 65.19 83 ILE A C 1
ATOM 671 O O . ILE A 1 83 ? -0.873 -2.733 35.857 1.00 65.19 83 ILE A O 1
ATOM 675 N N . GLY A 1 84 ? -0.163 -1.758 37.754 1.00 52.56 84 GLY A N 1
ATOM 676 C CA . GLY A 1 84 ? 1.130 -1.335 37.239 1.00 52.56 84 GLY A CA 1
ATOM 677 C C . GLY A 1 84 ? 1.983 -2.556 36.931 1.00 52.56 84 GLY A C 1
ATOM 678 O O . GLY A 1 84 ? 2.509 -3.199 37.840 1.00 52.56 84 GLY A O 1
ATOM 679 N N . THR A 1 85 ? 2.128 -2.878 35.651 1.00 51.06 85 THR A N 1
ATOM 680 C CA . THR A 1 85 ? 3.193 -3.756 35.183 1.00 51.06 85 THR A CA 1
ATOM 681 C C . THR A 1 85 ? 4.502 -3.038 35.497 1.00 51.06 85 THR A C 1
ATOM 683 O O . THR A 1 85 ? 4.858 -2.061 34.843 1.00 51.06 85 THR A O 1
ATOM 686 N N . LYS A 1 86 ? 5.183 -3.459 36.566 1.00 48.88 86 LYS A N 1
ATOM 687 C CA . LYS A 1 86 ? 6.577 -3.087 36.793 1.00 48.88 86 LYS A CA 1
ATOM 688 C C . LYS A 1 86 ? 7.383 -3.678 35.639 1.00 48.88 86 LYS A C 1
ATOM 690 O O . LYS A 1 86 ? 7.629 -4.879 35.625 1.00 48.88 86 LYS A O 1
ATOM 695 N N . 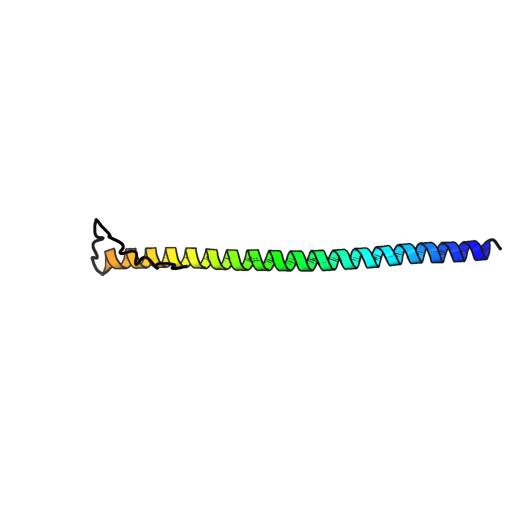GLU A 1 87 ? 7.762 -2.847 34.678 1.00 47.22 87 GLU A N 1
ATOM 696 C CA . GLU A 1 87 ? 8.925 -3.121 33.840 1.00 47.22 87 GLU A CA 1
ATOM 697 C C . GLU A 1 87 ? 10.153 -2.952 34.742 1.00 47.22 87 GLU A C 1
ATOM 699 O O . GLU A 1 87 ? 10.597 -1.845 35.042 1.00 47.22 87 GLU A O 1
ATOM 704 N N . THR A 1 88 ? 10.600 -4.067 35.313 1.00 46.41 88 THR A N 1
ATOM 705 C CA . THR A 1 88 ? 11.947 -4.209 35.861 1.00 46.41 88 THR A CA 1
ATOM 706 C C . THR A 1 88 ? 12.916 -4.497 34.721 1.00 46.41 88 THR A C 1
ATOM 708 O O . THR A 1 88 ? 12.695 -5.466 33.996 1.00 46.41 88 THR A O 1
ATOM 711 N N . GLU A 1 89 ? 13.975 -3.679 34.696 1.00 38.41 89 GLU A N 1
ATOM 712 C CA . GLU A 1 89 ? 15.249 -3.755 33.947 1.00 38.41 89 GLU A CA 1
ATOM 713 C C . GLU A 1 89 ? 15.262 -3.428 32.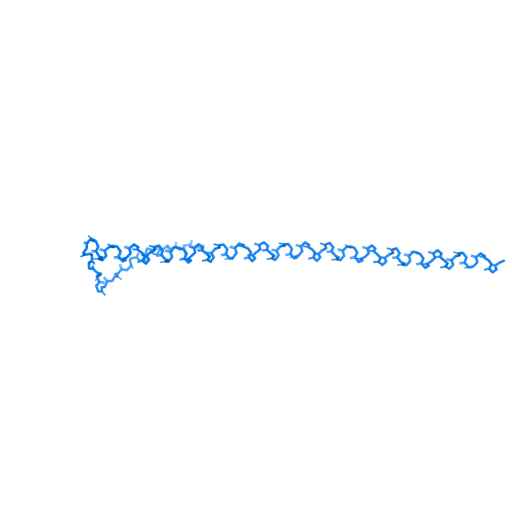448 1.00 38.41 89 GLU A C 1
ATOM 715 O O . GLU A 1 89 ? 14.754 -4.214 31.620 1.00 38.41 89 GLU A O 1
#

Sequence (89 aa):
MKKYAWCFFLVLVLALVHLFIVTSSVGLKYNAASLKIKYGKLYAESRRLNYFVAKKENLSRIDSMAVSKLGMVYPEKIDYIVIGTKETE